Protein AF-A0A512PF83-F1 (afdb_monomer)

Secondary structure (DSSP, 8-state):
-----------------------TT------PPPHHHHHHHHHHHHHHHHTT--HHHHHHHHHHHHHHHHHHHHHHHHHHHHHH-

Solvent-accessible surface area (backbone atoms only — not comparable to full-atom values): 5383 Å² total; per-residue (Å²): 137,85,82,85,78,80,84,82,81,76,78,79,72,80,80,74,80,70,83,70,78,64,48,100,79,72,53,78,80,73,82,81,69,49,74,66,57,43,52,50,33,45,49,54,24,50,52,29,68,76,46,91,52,52,71,69,56,34,50,53,32,45,52,51,30,53,50,48,52,53,51,36,54,48,51,55,55,48,55,53,52,65,75,73,109

Radius of gyration: 23.23 Å; Cα contacts (8 Å, |Δi|>4): 32; chains: 1; bounding box: 56×50×55 Å

Structure (mmCIF, N/CA/C/O backbone):
data_AF-A0A512PF83-F1
#
_entry.id   AF-A0A512PF83-F1
#
loop_
_atom_site.group_PDB
_atom_site.id
_atom_site.type_symbol
_atom_site.label_atom_id
_atom_site.label_alt_id
_atom_site.label_comp_id
_atom_site.label_asym_id
_atom_site.label_entity_id
_atom_site.label_seq_id
_atom_site.pdbx_PDB_ins_code
_atom_site.Cartn_x
_atom_site.Cartn_y
_atom_site.Cartn_z
_atom_site.occupancy
_atom_site.B_iso_or_equiv
_atom_site.auth_seq_id
_atom_site.auth_comp_id
_atom_site.auth_asym_id
_atom_site.auth_atom_id
_atom_site.pdbx_PDB_model_num
ATOM 1 N N . MET A 1 1 ? 45.351 -44.438 35.050 1.00 43.28 1 MET A N 1
ATOM 2 C CA . MET A 1 1 ? 43.924 -44.058 35.026 1.00 43.28 1 MET A CA 1
ATOM 3 C C . MET A 1 1 ? 43.833 -42.732 34.285 1.00 43.28 1 ME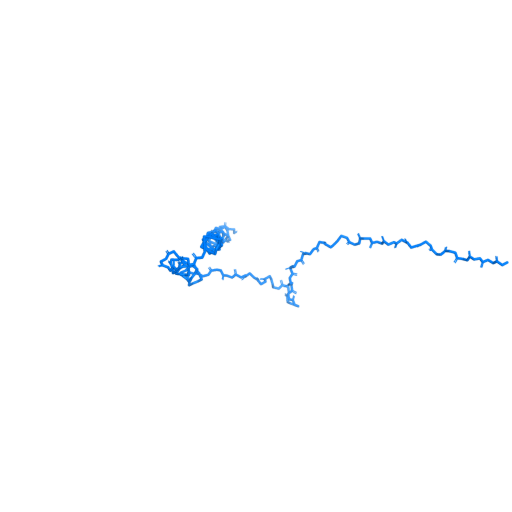T A C 1
ATOM 5 O O . MET A 1 1 ? 44.183 -41.712 34.857 1.00 43.28 1 MET A O 1
ATOM 9 N N . GLY A 1 2 ? 43.536 -42.766 32.985 1.00 50.44 2 GLY A N 1
ATOM 10 C CA . GLY A 1 2 ? 43.432 -41.566 32.155 1.00 50.44 2 GLY A CA 1
ATOM 11 C C . GLY A 1 2 ? 41.993 -41.072 32.134 1.00 50.44 2 GLY A C 1
ATOM 12 O O . GLY A 1 2 ? 41.108 -41.807 31.706 1.00 50.44 2 GLY A O 1
ATOM 13 N N . THR A 1 3 ? 41.758 -39.851 32.600 1.00 57.00 3 THR A N 1
ATOM 14 C CA . THR A 1 3 ? 40.511 -39.126 32.351 1.00 57.00 3 THR A CA 1
ATOM 15 C C . THR A 1 3 ? 40.752 -38.228 31.150 1.00 57.00 3 THR A C 1
ATOM 17 O O . THR A 1 3 ? 41.419 -37.201 31.234 1.00 57.00 3 THR A O 1
ATOM 20 N N . ASN A 1 4 ? 40.290 -38.728 30.012 1.00 52.22 4 ASN A N 1
ATOM 21 C CA . ASN A 1 4 ? 40.286 -38.076 28.717 1.00 52.22 4 ASN A CA 1
ATOM 22 C C . ASN A 1 4 ? 39.210 -36.978 28.766 1.00 52.22 4 ASN A C 1
ATOM 24 O O . ASN A 1 4 ? 38.022 -37.295 28.762 1.00 52.22 4 ASN A O 1
ATOM 28 N N . ASP A 1 5 ? 39.622 -35.720 28.915 1.00 55.78 5 ASP A N 1
ATOM 29 C CA . ASP A 1 5 ? 38.740 -34.551 28.852 1.00 55.78 5 ASP A CA 1
ATOM 30 C C . ASP A 1 5 ? 38.677 -34.081 27.386 1.00 55.78 5 ASP A C 1
ATOM 32 O O . ASP A 1 5 ? 39.718 -33.716 26.829 1.00 55.78 5 ASP A O 1
ATOM 36 N N . PRO A 1 6 ? 37.526 -34.167 26.694 1.00 65.12 6 PRO A N 1
ATOM 37 C CA . PRO A 1 6 ? 37.438 -33.693 25.320 1.00 65.12 6 PRO A CA 1
ATOM 38 C C . PRO A 1 6 ? 37.268 -32.162 25.285 1.00 65.12 6 PRO A C 1
ATOM 40 O O . PRO A 1 6 ? 36.348 -31.640 25.920 1.00 65.12 6 PRO A O 1
ATOM 43 N N . PRO A 1 7 ? 38.054 -31.419 24.480 1.00 51.50 7 PRO A N 1
ATOM 44 C CA . PRO A 1 7 ? 37.822 -29.994 24.293 1.00 51.50 7 PRO A CA 1
ATOM 45 C C . PRO A 1 7 ? 36.552 -29.777 23.460 1.00 51.50 7 PRO A C 1
ATOM 47 O O . PRO A 1 7 ? 36.540 -29.998 22.248 1.00 51.50 7 PRO A O 1
ATOM 50 N N . GLN A 1 8 ? 35.478 -29.303 24.098 1.00 54.56 8 GLN A N 1
ATOM 51 C CA . GLN A 1 8 ? 34.306 -28.790 23.392 1.00 54.56 8 GLN A CA 1
ATOM 52 C C . GLN A 1 8 ? 34.665 -27.462 22.720 1.00 54.56 8 GLN A C 1
ATOM 54 O O . GLN A 1 8 ? 34.487 -26.376 23.266 1.00 54.56 8 GLN A O 1
ATOM 59 N N . THR A 1 9 ? 35.178 -27.554 21.496 1.00 50.84 9 THR A N 1
ATOM 60 C CA . THR A 1 9 ? 35.107 -26.464 20.527 1.00 50.84 9 THR A CA 1
ATOM 61 C C . THR A 1 9 ? 33.635 -26.341 20.140 1.00 50.84 9 THR A C 1
ATOM 63 O O . THR A 1 9 ? 33.151 -27.015 19.236 1.00 50.84 9 THR A O 1
ATOM 66 N N . ALA A 1 10 ? 32.889 -25.533 20.889 1.00 42.66 10 ALA A N 1
ATOM 67 C CA . ALA A 1 10 ? 31.551 -25.114 20.512 1.00 42.66 10 ALA A CA 1
ATOM 68 C C . ALA A 1 10 ? 31.704 -23.989 19.488 1.00 42.66 10 ALA A C 1
ATOM 70 O O . ALA A 1 10 ? 31.960 -22.831 19.816 1.00 42.66 10 ALA A O 1
ATOM 71 N N . TRP A 1 11 ? 31.613 -24.371 18.220 1.00 43.59 11 TRP A N 1
ATOM 72 C CA . TRP A 1 11 ? 31.444 -23.455 17.111 1.00 43.59 11 TRP A CA 1
ATOM 73 C C . TRP A 1 11 ? 30.097 -22.766 17.331 1.00 43.59 11 TRP A C 1
ATOM 75 O O . TRP A 1 11 ? 29.051 -23.333 17.020 1.00 43.59 11 TRP A O 1
ATOM 85 N N . SER A 1 12 ? 30.103 -21.559 17.895 1.00 48.47 12 SER A N 1
ATOM 86 C CA . SER A 1 12 ? 28.945 -20.670 17.824 1.00 48.47 12 SER A CA 1
ATOM 87 C C . SER A 1 12 ? 28.839 -20.193 16.385 1.00 48.47 12 SER A C 1
ATOM 89 O O . SER A 1 12 ? 29.342 -19.137 16.010 1.00 48.47 12 SER A O 1
ATOM 91 N N . HIS A 1 13 ? 28.236 -21.061 15.576 1.00 49.25 13 HIS A N 1
ATOM 92 C CA . HIS A 1 13 ? 27.740 -20.792 14.244 1.00 49.25 13 HIS A CA 1
ATOM 93 C C . HIS A 1 13 ? 26.994 -19.458 14.302 1.00 49.25 13 HIS A C 1
ATOM 95 O O . HIS A 1 13 ? 25.962 -19.329 14.963 1.00 49.25 13 HIS A O 1
ATOM 101 N N . THR A 1 14 ? 27.561 -18.447 13.653 1.00 51.38 14 THR A N 1
ATOM 102 C CA . THR A 1 14 ? 26.874 -17.212 13.312 1.00 51.38 14 THR A CA 1
ATOM 103 C C . THR A 1 14 ? 25.600 -17.604 12.575 1.00 51.38 14 THR A C 1
ATOM 105 O O . THR A 1 14 ? 25.641 -17.983 11.408 1.00 51.38 14 THR A O 1
ATOM 108 N N . GLY A 1 15 ? 24.466 -17.563 13.271 1.00 44.75 15 GLY A N 1
ATOM 109 C CA . GLY A 1 15 ? 23.149 -17.630 12.658 1.00 44.75 15 GLY A CA 1
ATOM 110 C C . GLY A 1 15 ? 22.916 -16.348 11.873 1.00 44.75 15 GLY A C 1
ATOM 111 O O . GLY A 1 15 ? 22.177 -15.476 12.317 1.00 44.75 15 GLY A O 1
ATOM 112 N N . HIS A 1 16 ? 23.585 -16.203 10.728 1.00 41.50 16 HIS A N 1
ATOM 113 C CA . HIS A 1 16 ? 23.087 -15.341 9.673 1.00 41.50 16 HIS A CA 1
ATOM 114 C C . HIS A 1 16 ? 21.832 -16.045 9.172 1.00 41.50 16 HIS A C 1
ATOM 116 O O . HIS A 1 16 ? 21.908 -17.010 8.413 1.00 41.50 16 HIS A O 1
ATOM 122 N N . VAL A 1 17 ? 20.683 -15.649 9.719 1.00 44.88 17 VAL A N 1
ATOM 123 C CA . VAL A 1 17 ? 19.376 -16.033 9.192 1.00 44.88 17 VAL A CA 1
ATOM 124 C C . VAL A 1 17 ? 19.238 -15.304 7.860 1.00 44.88 17 VAL A C 1
ATOM 126 O O . VAL A 1 17 ? 18.585 -14.272 7.754 1.00 44.88 17 VAL A O 1
ATOM 129 N N . ASP A 1 18 ? 19.953 -15.799 6.856 1.00 45.00 18 ASP A N 1
ATOM 130 C CA . ASP A 1 18 ? 19.696 -15.469 5.469 1.00 45.00 18 ASP A CA 1
ATOM 131 C C . ASP A 1 18 ? 18.497 -16.323 5.071 1.00 45.00 18 ASP A C 1
ATOM 133 O O . ASP A 1 18 ? 18.610 -17.449 4.588 1.00 45.00 18 ASP A O 1
ATOM 137 N N . GLU A 1 19 ? 17.309 -15.821 5.402 1.00 46.72 19 GLU A N 1
ATOM 138 C CA . GLU A 1 19 ? 16.027 -16.396 5.000 1.00 46.72 19 GLU A CA 1
ATOM 139 C C . GLU A 1 19 ? 15.778 -16.147 3.500 1.00 46.72 19 GLU A C 1
ATOM 141 O O . GLU A 1 19 ? 14.702 -15.747 3.066 1.00 46.72 19 GLU A O 1
ATOM 146 N N . GLN A 1 20 ? 16.784 -16.399 2.665 1.00 49.25 20 GLN A N 1
ATOM 147 C CA . GLN A 1 20 ? 16.602 -16.561 1.234 1.00 49.25 20 GLN A CA 1
ATOM 148 C C . GLN A 1 20 ? 16.243 -18.018 0.983 1.00 49.25 20 GLN A C 1
ATOM 150 O O . GLN A 1 20 ? 17.084 -18.882 0.741 1.00 49.25 20 GLN A O 1
ATOM 155 N N . ARG A 1 21 ? 14.942 -18.305 1.066 1.00 50.41 21 ARG A N 1
ATOM 156 C CA . ARG A 1 21 ? 14.379 -19.584 0.633 1.00 50.41 21 ARG A CA 1
ATOM 157 C C . ARG A 1 21 ? 14.456 -19.663 -0.895 1.00 50.41 21 ARG A C 1
ATOM 159 O O . ARG A 1 21 ? 13.486 -19.379 -1.591 1.00 50.41 21 ARG A O 1
ATOM 166 N N . ILE A 1 22 ? 15.631 -20.022 -1.400 1.00 54.50 22 ILE A N 1
ATOM 167 C CA . ILE A 1 22 ? 15.853 -20.416 -2.791 1.00 54.50 22 ILE A CA 1
ATOM 168 C C . ILE A 1 22 ? 15.057 -21.705 -3.012 1.00 54.50 22 ILE A C 1
ATOM 170 O O . ILE A 1 22 ? 15.218 -22.666 -2.257 1.00 54.50 22 ILE A O 1
ATOM 174 N N . ASP A 1 23 ? 14.153 -21.736 -3.991 1.00 57.03 23 ASP A N 1
ATOM 175 C CA . ASP A 1 23 ? 13.560 -23.015 -4.373 1.00 57.03 23 ASP A CA 1
ATOM 176 C C . ASP A 1 23 ? 14.569 -23.883 -5.133 1.00 57.03 23 ASP A C 1
ATOM 178 O O . ASP A 1 23 ? 15.642 -23.435 -5.541 1.00 57.03 23 ASP A O 1
ATOM 182 N N . ALA A 1 24 ? 14.208 -25.147 -5.354 1.00 58.97 24 ALA A N 1
ATOM 183 C CA . ALA A 1 24 ? 15.038 -26.111 -6.071 1.00 58.97 24 ALA A CA 1
ATOM 184 C C . ALA A 1 24 ? 15.313 -25.736 -7.546 1.00 58.97 24 ALA A C 1
ATOM 186 O O . ALA A 1 24 ? 16.046 -26.457 -8.218 1.00 58.97 24 ALA A O 1
ATOM 187 N N . THR A 1 25 ? 14.744 -24.638 -8.061 1.00 60.41 25 THR A N 1
ATOM 188 C CA . THR A 1 25 ? 14.956 -24.155 -9.434 1.00 60.41 25 THR A CA 1
ATOM 189 C C . THR A 1 25 ? 15.888 -22.947 -9.514 1.00 60.41 25 THR A C 1
ATOM 191 O O . THR A 1 25 ? 16.201 -22.503 -10.615 1.00 60.41 25 THR A O 1
ATOM 194 N N . GLY A 1 26 ? 16.362 -22.421 -8.377 1.00 55.84 26 GLY A N 1
ATOM 195 C CA . GLY A 1 26 ? 17.188 -21.211 -8.352 1.00 55.84 26 GLY A CA 1
ATOM 196 C C . GLY A 1 26 ? 16.413 -19.942 -8.719 1.00 55.84 26 GLY A C 1
ATOM 197 O O . GLY A 1 26 ? 17.026 -18.905 -8.967 1.00 55.84 26 GLY A O 1
ATOM 198 N N . THR A 1 27 ? 15.078 -20.008 -8.757 1.00 54.97 27 THR A N 1
ATOM 199 C CA . THR A 1 27 ? 14.242 -18.844 -9.042 1.00 54.97 27 THR A CA 1
ATOM 200 C C . THR A 1 27 ? 14.076 -18.046 -7.754 1.00 54.97 27 THR A C 1
ATOM 202 O O . THR A 1 27 ? 13.457 -18.501 -6.791 1.00 54.97 27 THR A O 1
ATOM 205 N N . GLU A 1 28 ? 14.650 -16.845 -7.719 1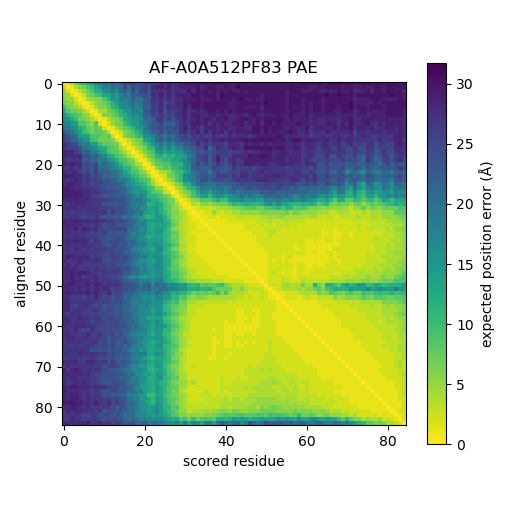.00 57.91 28 GLU A N 1
ATOM 206 C CA . GLU A 1 28 ? 14.389 -15.865 -6.666 1.00 57.91 28 GLU A CA 1
ATOM 207 C C . GLU A 1 28 ? 12.881 -15.556 -6.659 1.00 57.91 28 GLU A C 1
ATOM 209 O O . GLU A 1 28 ? 12.356 -14.947 -7.594 1.00 57.91 28 GLU A O 1
ATOM 214 N N . TRP A 1 29 ? 12.160 -15.994 -5.622 1.00 60.12 29 TRP A N 1
ATOM 215 C CA . TRP A 1 29 ? 10.743 -15.669 -5.446 1.00 60.12 29 TRP A CA 1
ATOM 216 C C . TRP A 1 29 ? 10.608 -14.190 -5.086 1.00 60.12 29 TRP A C 1
ATOM 218 O O . TRP A 1 29 ? 10.478 -13.827 -3.917 1.00 60.12 29 TRP A O 1
ATOM 228 N N . ARG A 1 30 ? 10.646 -13.311 -6.089 1.00 65.69 30 ARG A N 1
ATOM 229 C CA . ARG A 1 30 ? 10.371 -11.888 -5.885 1.00 65.69 30 ARG A CA 1
ATOM 230 C C . ARG A 1 30 ? 8.887 -11.715 -5.606 1.00 65.69 30 ARG A C 1
ATOM 232 O O . ARG A 1 30 ? 8.049 -11.901 -6.486 1.00 65.69 30 ARG A O 1
ATOM 239 N N . ILE A 1 31 ? 8.558 -11.354 -4.370 1.00 75.94 31 ILE A N 1
ATOM 240 C CA . ILE A 1 31 ? 7.199 -10.964 -3.996 1.00 75.94 31 ILE A CA 1
ATOM 241 C C . ILE A 1 31 ? 6.876 -9.660 -4.736 1.00 75.94 31 ILE A C 1
ATOM 243 O O . ILE A 1 31 ? 7.378 -8.593 -4.380 1.00 75.94 31 ILE A O 1
ATOM 247 N N . ALA A 1 32 ? 6.058 -9.742 -5.784 1.00 82.19 32 ALA A N 1
ATOM 248 C CA . ALA A 1 32 ? 5.543 -8.570 -6.484 1.00 82.19 32 ALA A CA 1
ATOM 249 C C . ALA A 1 32 ? 4.535 -7.842 -5.582 1.00 82.19 32 ALA A C 1
ATOM 251 O O . ALA A 1 32 ? 3.586 -8.458 -5.100 1.00 82.19 32 ALA A O 1
ATOM 252 N N . ILE A 1 33 ? 4.745 -6.544 -5.348 1.00 87.44 33 ILE A N 1
ATOM 253 C CA . ILE A 1 33 ? 3.808 -5.717 -4.585 1.00 87.44 33 ILE A CA 1
ATOM 254 C C . ILE A 1 33 ? 2.869 -5.060 -5.580 1.00 87.44 33 ILE A C 1
ATOM 256 O O . ILE A 1 33 ? 3.292 -4.304 -6.454 1.00 87.44 33 ILE A O 1
ATOM 260 N N . THR A 1 34 ? 1.580 -5.342 -5.447 1.00 90.50 34 THR A N 1
ATOM 261 C CA . THR A 1 34 ? 0.574 -4.841 -6.379 1.00 90.50 34 THR A CA 1
ATOM 262 C C . THR A 1 34 ? -0.120 -3.590 -5.846 1.00 90.50 34 THR A C 1
ATOM 264 O O . THR A 1 34 ? -0.182 -3.331 -4.640 1.00 90.50 34 THR A O 1
ATOM 267 N N . ASP A 1 35 ? -0.763 -2.840 -6.745 1.00 90.06 35 ASP A N 1
ATOM 268 C CA . ASP A 1 35 ? -1.663 -1.747 -6.356 1.00 90.06 35 ASP A CA 1
ATOM 269 C C . ASP A 1 35 ? -2.825 -2.228 -5.474 1.00 90.06 35 ASP A C 1
ATOM 271 O O . ASP A 1 35 ? -3.408 -1.454 -4.709 1.00 90.06 35 ASP A O 1
ATOM 275 N N . ALA A 1 36 ? -3.220 -3.501 -5.586 1.00 93.12 36 ALA A N 1
ATOM 276 C CA . ALA A 1 36 ? -4.250 -4.076 -4.731 1.00 93.12 36 ALA A CA 1
ATOM 277 C C . ALA A 1 36 ? -3.776 -4.161 -3.273 1.00 93.12 36 ALA A C 1
ATOM 279 O O . ALA A 1 36 ? -4.530 -3.764 -2.383 1.00 93.12 36 ALA A O 1
ATOM 280 N N . ASP A 1 37 ? -2.525 -4.564 -3.044 1.00 92.00 37 ASP A N 1
ATOM 281 C CA . ASP A 1 37 ? -1.926 -4.671 -1.708 1.00 92.00 37 ASP A CA 1
ATOM 282 C C . ASP A 1 37 ? -1.824 -3.303 -1.034 1.00 92.00 37 ASP A C 1
ATOM 284 O O . ASP A 1 37 ? -2.228 -3.122 0.117 1.00 92.00 37 ASP A O 1
ATOM 288 N N . ILE A 1 38 ? -1.377 -2.294 -1.783 1.00 94.19 38 ILE A N 1
ATOM 289 C CA . ILE A 1 38 ? -1.272 -0.917 -1.288 1.00 94.19 38 ILE A CA 1
ATOM 290 C C . ILE A 1 38 ? -2.653 -0.349 -0.964 1.00 94.19 38 ILE A C 1
ATOM 292 O O . ILE A 1 38 ? -2.840 0.269 0.087 1.00 94.19 38 ILE A O 1
ATOM 296 N N . ARG A 1 39 ? -3.650 -0.576 -1.830 1.00 96.12 39 ARG A N 1
ATOM 297 C CA . ARG A 1 39 ? -5.031 -0.146 -1.563 1.00 96.12 39 ARG A CA 1
ATOM 298 C C . ARG A 1 39 ? -5.617 -0.851 -0.344 1.00 96.12 39 ARG A C 1
ATOM 300 O O . ARG A 1 39 ? -6.312 -0.198 0.432 1.00 96.12 39 ARG A O 1
ATOM 307 N N . ALA A 1 40 ? -5.345 -2.140 -0.161 1.00 96.75 40 ALA A N 1
ATOM 308 C CA . ALA A 1 40 ? -5.791 -2.889 1.008 1.00 96.75 40 ALA A CA 1
ATOM 309 C C . ALA A 1 40 ? -5.159 -2.339 2.296 1.00 96.75 40 ALA A C 1
ATOM 311 O O . ALA A 1 40 ? -5.881 -2.033 3.246 1.00 96.75 40 ALA A O 1
ATOM 312 N N . ALA A 1 41 ? -3.843 -2.111 2.302 1.00 95.81 41 ALA A N 1
ATOM 313 C CA . ALA A 1 41 ? -3.138 -1.535 3.444 1.00 95.81 41 ALA A CA 1
ATOM 314 C C . ALA A 1 41 ? -3.614 -0.112 3.771 1.00 95.81 41 ALA A C 1
ATOM 316 O O . ALA A 1 41 ? -3.853 0.209 4.936 1.00 95.81 41 ALA A O 1
ATOM 317 N N . LYS A 1 42 ? -3.836 0.724 2.748 1.00 97.44 42 LYS A N 1
ATOM 318 C CA . LYS A 1 42 ? -4.396 2.070 2.920 1.00 97.44 42 LYS A CA 1
ATOM 319 C C . LYS A 1 42 ? -5.780 2.025 3.563 1.00 97.44 42 LYS A C 1
ATOM 321 O O . LYS A 1 42 ? -6.016 2.746 4.527 1.00 97.44 42 LYS A O 1
ATOM 326 N N . LYS A 1 43 ? -6.675 1.168 3.061 1.00 97.25 43 LYS A N 1
ATOM 327 C CA . LYS A 1 43 ? -8.021 0.995 3.629 1.00 97.25 43 LYS A CA 1
ATOM 328 C C . LYS A 1 43 ? -7.966 0.511 5.076 1.00 97.25 43 LYS A C 1
ATOM 330 O O . LYS A 1 43 ? -8.709 1.020 5.903 1.00 97.25 43 LYS A O 1
ATOM 335 N N . ALA A 1 44 ? -7.077 -0.431 5.389 1.00 96.31 44 ALA A N 1
ATOM 336 C CA . ALA A 1 44 ? -6.907 -0.932 6.750 1.00 96.31 44 ALA A CA 1
ATOM 337 C C . ALA A 1 44 ? -6.437 0.167 7.715 1.00 96.31 44 ALA A C 1
ATOM 339 O O . ALA A 1 44 ? -6.964 0.284 8.818 1.00 96.31 44 ALA A O 1
ATOM 340 N N . TRP A 1 45 ? -5.482 1.001 7.292 1.00 97.19 45 TRP A N 1
ATOM 341 C CA . TRP A 1 45 ? -5.048 2.158 8.073 1.00 97.19 45 TRP A CA 1
ATOM 342 C C . TRP A 1 45 ? -6.171 3.189 8.257 1.00 97.19 45 TRP A C 1
ATOM 344 O O . TRP A 1 45 ? -6.405 3.629 9.378 1.00 97.19 45 TRP A O 1
ATOM 354 N N . GLN A 1 46 ? -6.910 3.527 7.196 1.00 97.06 46 GLN A N 1
ATOM 355 C CA . GLN A 1 46 ? -8.041 4.461 7.274 1.00 97.06 46 GLN A CA 1
ATOM 356 C C . GLN A 1 46 ? -9.135 3.956 8.221 1.00 97.06 46 GLN A C 1
ATOM 358 O O . GLN A 1 46 ? -9.569 4.698 9.095 1.00 97.06 46 GLN A O 1
ATOM 363 N N . ALA A 1 47 ? -9.498 2.675 8.128 1.00 96.44 47 ALA A N 1
ATOM 364 C CA . ALA A 1 47 ? -10.459 2.057 9.037 1.00 96.44 47 ALA A CA 1
ATOM 365 C C . ALA A 1 47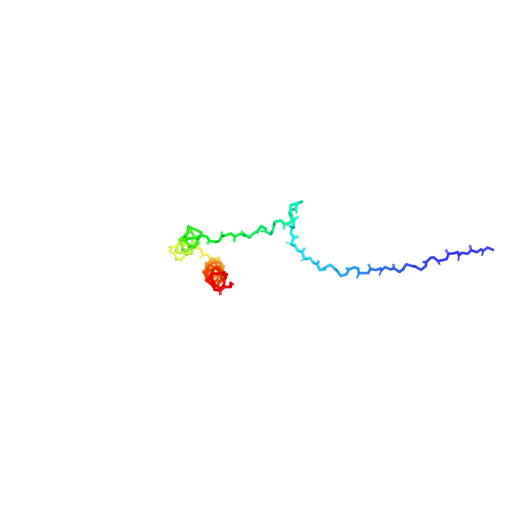 ? -9.986 2.092 10.502 1.00 96.44 47 ALA A C 1
ATOM 367 O O . ALA A 1 47 ? -10.797 2.258 11.408 1.00 96.44 47 ALA A O 1
ATOM 368 N N . ALA A 1 48 ? -8.677 1.972 10.751 1.00 95.12 48 ALA A N 1
ATOM 369 C CA . ALA A 1 48 ? -8.116 2.115 12.093 1.00 95.12 48 ALA A CA 1
ATOM 370 C C . ALA A 1 48 ? -8.136 3.568 12.602 1.00 95.12 48 ALA A C 1
ATOM 372 O O . ALA A 1 48 ? -8.301 3.776 13.798 1.00 95.12 48 ALA A O 1
ATOM 373 N N . CYS A 1 49 ? -7.992 4.562 11.720 1.00 94.38 49 CYS A N 1
ATOM 374 C CA . CYS A 1 49 ? -8.135 5.978 12.077 1.00 94.38 49 CYS A CA 1
ATOM 375 C C . CYS A 1 49 ? -9.585 6.370 12.387 1.00 94.38 49 CYS A C 1
ATOM 377 O O . CYS A 1 49 ? -9.816 7.208 13.251 1.00 94.38 49 CYS A O 1
ATOM 379 N N . GLU A 1 50 ? -10.541 5.813 11.64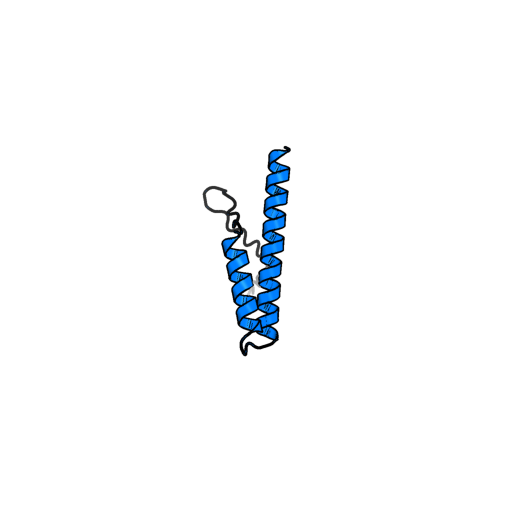4 1.00 95.12 50 GLU A N 1
ATOM 380 C CA . GLU A 1 50 ? -11.970 6.122 11.780 1.00 95.12 50 GLU A CA 1
ATOM 381 C C . GLU A 1 50 ? -12.635 5.349 12.930 1.00 95.12 50 GLU A C 1
ATOM 383 O O . GLU A 1 50 ? -13.661 5.783 13.451 1.00 95.12 50 GLU A O 1
ATOM 388 N N . GLY A 1 51 ? -12.066 4.209 13.327 1.00 89.88 51 GLY A N 1
ATOM 389 C CA . GLY A 1 51 ? -12.540 3.398 14.446 1.00 89.88 51 GLY A CA 1
ATOM 390 C C . GLY A 1 51 ? -11.851 3.703 15.780 1.00 89.88 51 GLY A C 1
ATOM 391 O O . GLY A 1 51 ? -11.030 4.604 15.909 1.00 89.88 51 GLY A O 1
ATOM 392 N N . GLU A 1 52 ? -12.138 2.874 16.785 1.00 90.44 52 GLU A N 1
ATOM 393 C CA . GLU A 1 52 ? -11.528 2.944 18.125 1.00 90.44 52 GLU A CA 1
ATOM 394 C C . GLU A 1 52 ? -10.225 2.127 18.230 1.00 90.44 52 GLU A C 1
ATOM 396 O O . GLU A 1 52 ? -9.899 1.554 19.273 1.00 90.44 52 GLU A O 1
ATOM 401 N N . ALA A 1 53 ? -9.466 2.010 17.136 1.00 92.44 53 ALA A N 1
ATOM 402 C CA . ALA A 1 53 ? -8.186 1.314 17.192 1.00 92.44 53 ALA A CA 1
ATOM 403 C C . ALA A 1 53 ? -7.192 2.090 18.073 1.00 92.44 53 ALA A C 1
ATOM 405 O O . ALA A 1 53 ? -7.178 3.320 18.116 1.00 92.44 53 ALA A O 1
ATOM 406 N N . SER A 1 54 ? -6.312 1.366 18.768 1.00 95.50 54 SER A N 1
ATOM 407 C CA . SER A 1 54 ? -5.271 2.009 19.570 1.00 95.50 54 SER A CA 1
ATOM 408 C C . SER A 1 54 ? -4.273 2.765 18.687 1.00 95.50 54 SER A C 1
ATOM 410 O O . SER A 1 54 ? -3.966 2.350 17.567 1.00 95.50 54 SER A O 1
ATOM 412 N N . LEU A 1 55 ? -3.675 3.832 19.228 1.00 94.69 55 LEU A N 1
ATOM 413 C CA . LEU A 1 55 ? -2.636 4.610 18.537 1.00 94.69 55 LEU A CA 1
ATOM 414 C C . LEU A 1 55 ? -1.483 3.730 18.027 1.00 94.69 55 LEU A C 1
ATOM 416 O O . LEU A 1 55 ? -1.008 3.916 16.907 1.00 94.69 55 LEU A O 1
ATOM 420 N N . ALA A 1 56 ? -1.072 2.733 18.816 1.00 96.44 56 ALA A N 1
ATOM 421 C CA . ALA A 1 56 ? -0.034 1.781 18.426 1.00 96.44 56 ALA A CA 1
ATOM 422 C C . ALA A 1 56 ? -0.436 0.962 17.187 1.00 96.44 56 ALA A C 1
ATOM 424 O O . ALA A 1 56 ? 0.373 0.773 16.276 1.00 96.44 56 ALA A O 1
ATOM 425 N N . ARG A 1 57 ? -1.697 0.516 17.118 1.00 95.06 57 ARG A N 1
ATOM 426 C CA . ARG A 1 57 ? -2.218 -0.244 15.977 1.00 95.06 57 ARG A CA 1
ATOM 427 C C . ARG A 1 57 ? -2.298 0.620 14.721 1.00 95.06 57 ARG A C 1
ATOM 429 O O . ARG A 1 57 ? -1.875 0.178 13.654 1.00 95.06 57 ARG A O 1
ATOM 436 N N . THR A 1 58 ? -2.785 1.849 14.853 1.00 96.62 58 THR A N 1
ATOM 437 C CA . THR A 1 58 ? -2.859 2.812 13.749 1.00 96.62 58 THR A CA 1
ATOM 438 C C . THR A 1 58 ? -1.469 3.143 13.206 1.00 96.62 58 THR A C 1
ATOM 440 O O . THR A 1 58 ? -1.270 3.129 11.992 1.00 96.62 58 THR A O 1
ATOM 443 N N . HIS A 1 59 ? -0.481 3.343 14.085 1.00 97.25 59 HIS A N 1
ATOM 444 C CA . HIS A 1 59 ? 0.909 3.572 13.688 1.00 97.25 59 HIS A CA 1
ATOM 445 C C . HIS A 1 59 ? 1.508 2.365 12.953 1.00 97.25 59 HIS A C 1
ATOM 447 O O . HIS A 1 59 ? 2.107 2.519 11.893 1.00 97.25 59 HIS A O 1
ATOM 453 N N . GLN A 1 60 ? 1.295 1.146 13.457 1.00 97.25 60 GLN A N 1
ATOM 454 C CA . GLN A 1 60 ? 1.768 -0.071 12.793 1.00 97.25 60 GLN A CA 1
ATOM 455 C C . GLN A 1 60 ? 1.188 -0.221 11.377 1.00 97.25 60 GLN A C 1
ATOM 457 O O . GLN A 1 60 ? 1.906 -0.571 10.439 1.00 97.25 60 GLN A O 1
ATOM 462 N N . LEU A 1 61 ? -0.110 0.043 11.209 1.00 96.62 61 LEU A N 1
ATOM 463 C CA . LEU A 1 61 ? -0.776 -0.024 9.906 1.00 96.62 61 LEU A CA 1
ATOM 464 C C . LEU A 1 61 ? -0.264 1.052 8.947 1.00 96.62 61 LEU A C 1
ATOM 466 O O . LEU A 1 61 ? -0.066 0.773 7.765 1.00 96.62 61 LEU A O 1
ATOM 470 N N . HIS A 1 62 ? 0.007 2.249 9.461 1.00 97.44 62 HIS A N 1
ATOM 471 C CA . HIS A 1 62 ? 0.605 3.325 8.686 1.00 97.44 62 HIS A CA 1
ATOM 472 C C . HIS A 1 62 ? 2.012 2.966 8.190 1.00 97.44 62 HIS A C 1
ATOM 474 O O . HIS A 1 62 ? 2.288 3.094 6.998 1.00 97.44 62 HIS A O 1
ATOM 480 N N . GLU A 1 63 ? 2.880 2.450 9.063 1.00 97.88 63 GLU A N 1
ATOM 481 C CA . GLU A 1 63 ? 4.227 2.015 8.674 1.00 97.88 63 GLU A CA 1
ATOM 482 C C . GLU A 1 63 ? 4.187 0.855 7.672 1.00 97.88 63 GLU A C 1
ATOM 484 O O . GLU A 1 63 ? 4.953 0.839 6.709 1.00 97.88 63 GLU A O 1
ATOM 489 N N . SER A 1 64 ? 3.226 -0.063 7.821 1.00 95.31 64 SER A N 1
ATOM 490 C CA . SER A 1 64 ? 3.007 -1.149 6.856 1.00 95.31 64 SER A CA 1
ATOM 491 C C . SER A 1 64 ? 2.620 -0.604 5.475 1.00 95.31 64 SER A C 1
ATOM 493 O O . SER A 1 64 ? 3.213 -0.984 4.466 1.00 95.31 64 SER A O 1
ATOM 495 N N . TYR A 1 65 ? 1.673 0.339 5.419 1.00 96.56 65 TYR A N 1
ATOM 496 C CA . TYR A 1 65 ? 1.287 1.018 4.179 1.00 96.56 65 TYR A CA 1
ATOM 497 C C . TYR A 1 65 ? 2.472 1.757 3.536 1.00 96.56 65 TYR A C 1
ATOM 499 O O . TYR A 1 65 ? 2.719 1.605 2.338 1.00 96.56 65 TYR A O 1
ATOM 507 N N . ARG A 1 66 ? 3.255 2.505 4.325 1.00 96.75 66 ARG A N 1
ATOM 508 C CA . ARG A 1 66 ? 4.454 3.208 3.838 1.00 96.75 66 ARG A CA 1
ATOM 509 C C . ARG A 1 66 ? 5.513 2.253 3.291 1.00 96.75 66 ARG A C 1
ATOM 511 O O . ARG A 1 66 ? 6.124 2.556 2.266 1.00 96.75 66 ARG A O 1
ATOM 518 N N . GLY A 1 67 ? 5.720 1.115 3.952 1.00 95.81 67 GLY A N 1
ATOM 519 C CA . GLY A 1 67 ? 6.632 0.067 3.499 1.00 95.81 67 GLY A CA 1
ATOM 520 C C . GLY A 1 67 ? 6.259 -0.457 2.113 1.00 95.81 67 GLY A C 1
ATOM 521 O O . GLY A 1 67 ? 7.112 -0.501 1.230 1.00 95.81 67 GLY A O 1
ATOM 522 N N . LEU A 1 68 ? 4.977 -0.758 1.884 1.00 94.94 68 LEU A N 1
ATOM 523 C CA . LEU A 1 68 ? 4.492 -1.248 0.588 1.00 94.94 68 LEU A CA 1
ATOM 524 C C . LEU A 1 68 ? 4.668 -0.223 -0.538 1.00 94.94 68 LEU A C 1
ATOM 526 O O . LEU A 1 68 ? 5.132 -0.580 -1.618 1.00 94.94 68 LEU A O 1
ATOM 530 N N . VAL A 1 69 ? 4.373 1.056 -0.283 1.00 93.88 69 VAL A N 1
ATOM 531 C CA . VAL A 1 69 ? 4.600 2.132 -1.268 1.00 93.88 69 VAL A CA 1
ATOM 532 C C . VAL A 1 69 ? 6.080 2.227 -1.645 1.00 93.88 69 VAL A C 1
ATOM 534 O O . VAL A 1 69 ? 6.421 2.356 -2.821 1.00 93.88 69 VAL A O 1
ATOM 537 N N . ARG A 1 70 ? 6.980 2.128 -0.659 1.00 94.75 70 ARG A N 1
ATOM 538 C CA . ARG A 1 70 ? 8.427 2.140 -0.908 1.00 94.75 70 ARG A CA 1
ATOM 539 C C . ARG A 1 70 ? 8.867 0.943 -1.751 1.00 94.75 70 ARG A C 1
ATOM 541 O O . ARG A 1 70 ? 9.645 1.131 -2.683 1.00 94.75 70 ARG A O 1
ATOM 548 N N . LEU A 1 71 ? 8.373 -0.254 -1.439 1.00 92.88 71 LEU A N 1
ATOM 549 C CA . LEU A 1 71 ? 8.695 -1.471 -2.187 1.00 92.88 71 LEU A CA 1
ATOM 550 C C . LEU A 1 71 ? 8.213 -1.385 -3.640 1.00 92.88 71 LEU A C 1
ATOM 552 O O . LEU A 1 71 ? 8.974 -1.704 -4.549 1.00 92.88 71 LEU A O 1
ATOM 556 N N . GLN A 1 72 ? 7.000 -0.883 -3.882 1.00 94.31 72 GLN A N 1
ATOM 557 C CA . GLN A 1 72 ? 6.494 -0.711 -5.246 1.00 94.31 72 GLN A CA 1
ATOM 558 C C . GLN A 1 72 ? 7.333 0.298 -6.045 1.00 94.31 72 GLN A C 1
ATOM 560 O O . GLN A 1 72 ? 7.671 0.048 -7.200 1.00 94.31 72 GLN A O 1
ATOM 565 N N . ALA A 1 73 ? 7.747 1.408 -5.427 1.00 93.38 73 ALA A N 1
ATOM 566 C CA . ALA A 1 73 ? 8.644 2.363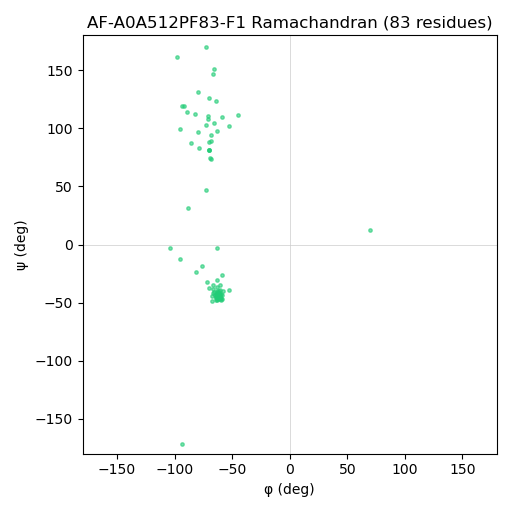 -6.077 1.00 93.38 73 ALA A CA 1
ATOM 567 C C . ALA A 1 73 ? 9.997 1.727 -6.451 1.00 93.38 73 ALA A C 1
ATOM 569 O O . ALA A 1 73 ? 10.533 1.994 -7.527 1.00 93.38 73 ALA A O 1
ATOM 570 N N . GLN A 1 74 ? 10.538 0.859 -5.590 1.00 92.88 74 GLN A N 1
ATOM 571 C CA . GLN A 1 74 ? 11.760 0.106 -5.881 1.00 92.88 74 GLN A CA 1
ATOM 572 C C . GLN A 1 74 ? 11.565 -0.886 -7.032 1.00 92.88 74 GLN A C 1
ATOM 574 O O . GLN A 1 74 ? 12.442 -0.969 -7.887 1.00 92.88 74 GLN A O 1
ATOM 579 N N . GLN A 1 75 ? 10.424 -1.580 -7.094 1.00 90.88 75 GLN A N 1
ATOM 580 C CA . GLN A 1 75 ? 10.095 -2.489 -8.198 1.00 90.88 75 GLN A CA 1
ATOM 581 C C . GLN A 1 75 ? 10.037 -1.748 -9.534 1.00 90.88 75 GLN A C 1
ATOM 583 O O . GLN A 1 75 ? 10.701 -2.153 -10.481 1.00 90.88 75 GLN A O 1
ATOM 588 N N . ILE A 1 76 ? 9.362 -0.598 -9.585 1.00 90.50 76 ILE A N 1
ATOM 589 C CA . ILE A 1 76 ? 9.310 0.243 -10.790 1.00 90.50 76 ILE A CA 1
ATOM 590 C C . ILE A 1 76 ? 10.716 0.710 -11.197 1.00 90.50 76 ILE A C 1
ATOM 592 O O . ILE A 1 76 ? 11.072 0.680 -12.375 1.00 90.50 76 ILE A O 1
ATOM 596 N N . ALA A 1 77 ? 11.536 1.132 -10.230 1.00 93.06 77 ALA A N 1
ATOM 597 C CA . ALA A 1 77 ? 12.904 1.570 -10.496 1.00 93.06 77 ALA A CA 1
ATOM 598 C C . ALA A 1 77 ? 13.814 0.426 -10.978 1.00 93.06 77 ALA A C 1
ATOM 600 O O . ALA A 1 77 ? 14.718 0.652 -11.782 1.00 93.06 77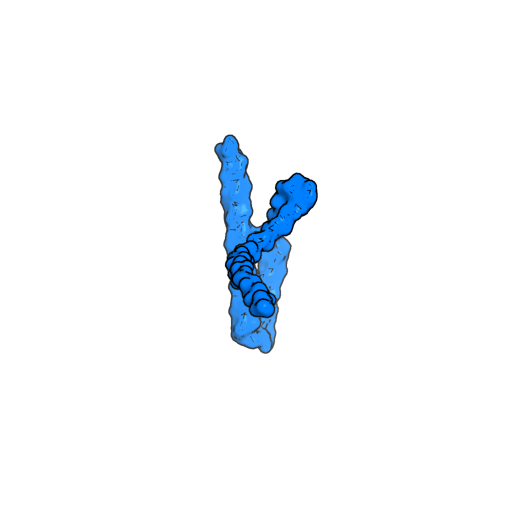 ALA A O 1
ATOM 601 N N . GLU A 1 78 ? 13.615 -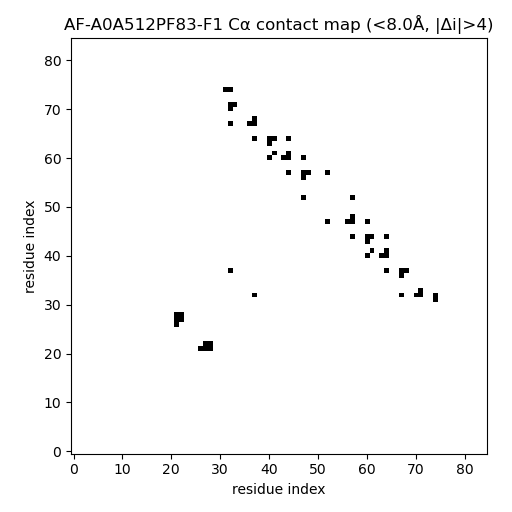0.792 -10.477 1.00 91.00 78 GLU A N 1
ATOM 602 C CA . GLU A 1 78 ? 14.306 -1.995 -10.948 1.00 91.00 78 GLU A CA 1
ATOM 603 C C . GLU A 1 78 ? 13.872 -2.360 -12.370 1.00 91.00 78 GLU A C 1
ATOM 605 O O . GLU A 1 78 ? 14.720 -2.501 -13.244 1.00 91.00 78 GLU A O 1
ATOM 610 N N . GLU A 1 79 ? 12.567 -2.406 -12.645 1.00 90.19 79 GLU A N 1
ATOM 611 C CA . GLU A 1 79 ? 12.039 -2.664 -13.988 1.00 90.19 79 GLU A CA 1
ATOM 612 C C . GLU A 1 79 ? 12.541 -1.648 -15.013 1.00 90.19 79 GLU A C 1
ATOM 614 O O . GLU A 1 79 ? 12.875 -2.006 -16.141 1.00 90.19 79 GLU A O 1
ATOM 619 N N . PHE A 1 80 ? 12.612 -0.373 -14.630 1.00 92.75 80 PHE A N 1
ATOM 620 C CA . PHE A 1 80 ? 13.143 0.668 -15.497 1.00 92.75 80 PHE A CA 1
ATOM 621 C C . PHE A 1 80 ? 14.628 0.450 -15.804 1.00 92.75 80 PHE A C 1
ATOM 623 O O . PHE A 1 80 ? 15.021 0.513 -16.966 1.00 92.75 80 PHE A O 1
ATOM 630 N N . ARG A 1 81 ? 15.445 0.140 -14.787 1.00 92.88 81 ARG A N 1
ATOM 631 C CA . ARG A 1 81 ? 16.871 -0.177 -14.972 1.00 92.88 81 ARG A CA 1
ATOM 632 C C . ARG A 1 81 ? 17.070 -1.411 -15.847 1.00 92.88 81 ARG A C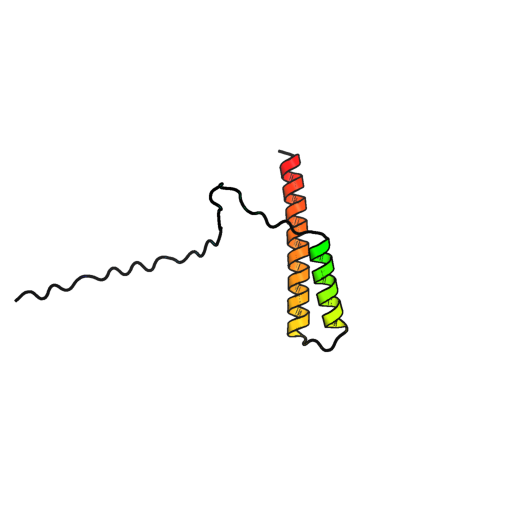 1
ATOM 634 O O . ARG A 1 81 ? 17.897 -1.369 -16.749 1.00 92.88 81 ARG A O 1
ATOM 641 N N . ALA A 1 82 ? 16.272 -2.456 -15.641 1.00 91.81 82 ALA A N 1
ATOM 642 C CA . ALA A 1 82 ? 16.318 -3.675 -16.441 1.00 91.81 82 ALA A CA 1
ATOM 643 C C . ALA A 1 82 ? 15.962 -3.440 -17.919 1.00 91.81 82 ALA A C 1
ATOM 645 O O . ALA A 1 82 ? 16.482 -4.134 -18.781 1.00 91.81 82 ALA A O 1
ATOM 646 N N . ARG A 1 83 ? 15.103 -2.459 -18.231 1.00 86.31 83 ARG A N 1
ATOM 647 C CA . ARG A 1 83 ? 14.771 -2.081 -19.620 1.00 86.31 83 ARG A CA 1
ATOM 648 C C . ARG A 1 83 ? 15.858 -1.255 -20.314 1.00 86.31 83 ARG A C 1
ATOM 650 O O . ARG A 1 83 ? 15.805 -1.121 -21.532 1.00 86.31 83 ARG A O 1
ATOM 657 N N . LEU A 1 84 ? 16.767 -0.643 -19.556 1.00 81.19 84 LEU A N 1
ATOM 658 C CA . LEU A 1 84 ? 17.854 0.188 -20.086 1.00 81.19 84 LEU A CA 1
ATOM 659 C C . LEU A 1 84 ? 19.175 -0.575 -20.273 1.00 81.19 84 LEU A C 1
ATOM 661 O O . LEU A 1 84 ? 20.088 -0.022 -20.887 1.00 81.19 84 LEU A O 1
ATOM 665 N N . ALA A 1 85 ? 19.284 -1.783 -19.714 1.00 70.00 85 ALA A N 1
ATOM 666 C CA . ALA A 1 85 ? 20.428 -2.685 -19.855 1.00 70.00 85 ALA A CA 1
ATOM 667 C C . ALA A 1 85 ? 20.311 -3.538 -21.126 1.00 70.00 85 ALA A C 1
ATOM 669 O O . ALA A 1 85 ? 21.373 -3.808 -21.730 1.00 70.00 85 ALA A O 1
#

Sequence (85 aa):
MGTNDPPQTAWSHTGHVDEQRIDATGTEWRIAITDADIRAAKKAWQAACEGEASLARTHQLHESYRGLVRLQAQQIAEEFRARLA

Mean predicted aligned error: 13.88 Å

Organism: NCBI:txid931535

pLDDT: mean 78.52, std 20.3, range [41.5, 97.88]

Foldseek 3Di:
DDDDDDDPPPPPPPPPVPVQPQPPVNDRPPDAQDPVNLVVLVVVLVCCVVDPHDPVSNVVSVVVSVVSVVVNVVVVVVVVVVVVD

Nearest PDB structures (foldseek)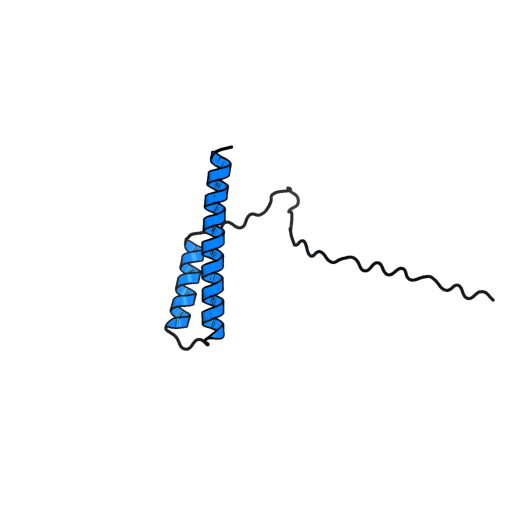:
  6ahx-assembly1_A-2  TM=8.622E-01  e=5.383E+00  Geobacillus zalihae
  6wa9-assembly1_M  TM=8.000E-01  e=6.980E+00  Chlamydia pneumoniae
  5t5s-assembly1_A-2  TM=6.416E-01  e=6.129E+00  Homo sapiens